Protein AF-A0A1F8WT97-F1 (afdb_monomer)

Secondary structure (DSSP, 8-state):
--------------------------EEEEEE-STTTT----SSEEEEE--SSTT----HHHHHHHHHHTT--EEEEEEE--EEEE--TT--PPEEEEE--EEEEEESS--THHHHTTEEEESS----S--SSEEEEEE-

Structure (mmCIF, N/CA/C/O backbone):
data_AF-A0A1F8WT97-F1
#
_entry.id   AF-A0A1F8WT97-F1
#
loop_
_atom_site.group_PDB
_atom_site.id
_atom_site.type_symbol
_atom_site.label_atom_id
_atom_site.label_alt_id
_atom_site.label_comp_id
_atom_site.label_asym_id
_atom_site.label_entity_id
_atom_site.label_seq_id
_atom_site.pdbx_PDB_ins_code
_atom_site.Cartn_x
_atom_site.Cartn_y
_atom_site.Cartn_z
_atom_site.occupancy
_atom_site.B_iso_or_equiv
_atom_site.auth_seq_id
_atom_site.auth_comp_id
_atom_site.auth_asym_id
_atom_site.auth_atom_id
_atom_site.pdbx_PDB_model_num
ATOM 1 N N . MET A 1 1 ? -49.747 45.923 51.919 1.00 43.28 1 MET A N 1
ATOM 2 C CA . MET A 1 1 ? -49.725 45.722 50.453 1.00 43.28 1 MET A CA 1
ATOM 3 C C . MET A 1 1 ? -48.450 46.326 49.891 1.00 43.28 1 MET A C 1
ATOM 5 O O . MET A 1 1 ? -48.313 47.540 49.918 1.00 43.28 1 MET A O 1
ATOM 9 N N . LYS A 1 2 ? -47.506 45.494 49.445 1.00 38.41 2 LYS A N 1
ATOM 10 C CA . LYS A 1 2 ? -46.366 45.891 48.607 1.00 38.41 2 LYS A CA 1
ATOM 11 C C . LYS A 1 2 ? -46.068 44.713 47.683 1.00 38.41 2 LYS A C 1
ATOM 13 O O . LYS A 1 2 ? -45.495 43.718 48.106 1.00 38.41 2 LYS A O 1
ATOM 18 N N . THR A 1 3 ? -46.569 44.813 46.462 1.00 45.94 3 THR A N 1
ATOM 19 C CA . THR A 1 3 ? -46.303 43.893 45.358 1.00 45.94 3 THR A CA 1
ATOM 20 C C . THR A 1 3 ? -44.925 44.244 44.808 1.00 45.94 3 THR A C 1
ATOM 22 O O . THR A 1 3 ? -44.712 45.383 44.399 1.00 45.94 3 THR A O 1
ATOM 25 N N . LEU A 1 4 ? -43.981 43.306 44.831 1.00 43.69 4 LEU A N 1
ATOM 26 C CA . LEU A 1 4 ? -42.681 43.459 44.180 1.00 43.69 4 LEU A CA 1
ATOM 27 C C . LEU A 1 4 ? -42.633 42.459 43.027 1.00 43.69 4 LEU A C 1
ATOM 29 O O . LEU A 1 4 ? -42.650 41.248 43.226 1.00 43.69 4 LEU A O 1
ATOM 33 N N . ILE A 1 5 ? -42.688 43.015 41.820 1.00 55.41 5 ILE A N 1
ATOM 34 C CA . ILE A 1 5 ? -42.666 42.316 40.539 1.00 55.41 5 ILE A CA 1
ATOM 35 C C . ILE A 1 5 ? -41.233 41.826 40.314 1.00 55.41 5 ILE A C 1
ATOM 37 O O . ILE A 1 5 ? -40.313 42.636 40.216 1.00 55.41 5 ILE A O 1
ATOM 41 N N . ALA A 1 6 ? -41.044 40.509 40.255 1.00 49.12 6 ALA A N 1
ATOM 42 C CA . ALA A 1 6 ? -39.771 39.903 39.888 1.00 49.12 6 ALA A CA 1
ATOM 43 C C . ALA A 1 6 ? -39.665 39.836 38.357 1.00 49.12 6 ALA A C 1
ATOM 45 O O . ALA A 1 6 ? -40.467 39.180 37.693 1.00 49.12 6 ALA A O 1
ATOM 46 N N . PHE A 1 7 ? -38.685 40.547 37.806 1.00 45.91 7 PHE A N 1
ATOM 47 C CA . PHE A 1 7 ? -38.351 40.560 36.386 1.00 45.91 7 PHE A CA 1
ATOM 48 C C . PHE A 1 7 ? -37.432 39.364 36.099 1.00 45.91 7 PHE A C 1
ATOM 50 O O . PHE A 1 7 ? -36.287 39.339 36.548 1.00 45.91 7 PHE A O 1
ATOM 57 N N . VAL A 1 8 ? -37.938 38.343 35.405 1.00 54.12 8 VAL A N 1
ATOM 58 C CA . VAL A 1 8 ? -37.142 37.175 35.000 1.00 54.12 8 VAL A CA 1
ATOM 59 C C . VAL A 1 8 ? -36.441 37.509 33.684 1.00 54.12 8 VAL A C 1
ATOM 61 O O . VAL A 1 8 ? -37.082 37.578 32.637 1.00 54.12 8 VAL A O 1
ATOM 64 N N . LEU A 1 9 ? -35.125 37.732 33.734 1.00 48.34 9 LEU A N 1
ATOM 65 C CA . LEU A 1 9 ? -34.285 37.766 32.536 1.00 48.34 9 LEU A CA 1
ATOM 66 C C . LEU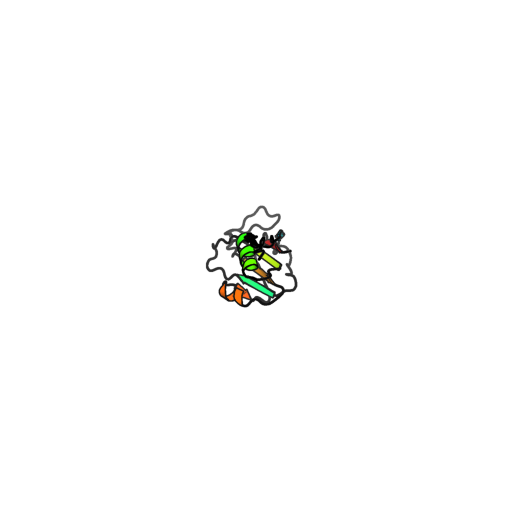 A 1 9 ? -34.124 36.337 31.999 1.00 48.34 9 LEU A C 1
ATOM 68 O O . LEU A 1 9 ? -33.459 35.507 32.615 1.00 48.34 9 LEU A O 1
ATOM 72 N N . PHE A 1 10 ? -34.704 36.066 30.832 1.00 47.56 10 PHE A N 1
ATOM 73 C CA . PHE A 1 10 ? -34.368 34.902 30.017 1.00 47.56 10 PHE A CA 1
ATOM 74 C C . PHE A 1 10 ? -33.007 35.139 29.350 1.00 47.56 10 PHE A C 1
ATOM 76 O O . PHE A 1 10 ? -32.911 35.857 28.357 1.00 47.56 10 PHE A O 1
ATOM 83 N N . THR A 1 11 ? -31.941 34.546 29.885 1.00 52.25 11 THR A N 1
ATOM 84 C CA . THR A 1 11 ? -30.663 34.440 29.172 1.00 52.25 11 THR A CA 1
ATOM 85 C C . THR A 1 11 ? -30.747 33.253 28.220 1.00 52.25 11 THR A C 1
ATOM 87 O O . THR A 1 11 ? -30.658 32.101 28.645 1.00 52.25 11 THR A O 1
ATOM 90 N N . THR A 1 12 ? -30.945 33.516 26.930 1.00 51.25 12 THR A N 1
ATOM 91 C CA . THR A 1 12 ? -30.776 32.509 25.879 1.00 51.25 12 THR A CA 1
ATOM 92 C C . THR A 1 12 ? -29.294 32.161 25.797 1.00 51.25 12 THR A C 1
ATOM 94 O O . THR A 1 12 ? -28.499 32.930 25.255 1.00 51.25 12 THR A O 1
ATOM 97 N N . ALA A 1 13 ? -28.909 31.026 26.374 1.00 53.78 13 ALA A N 1
ATOM 98 C CA . ALA A 1 13 ? -27.610 30.437 26.108 1.00 53.78 13 ALA A CA 1
ATOM 99 C C . ALA A 1 13 ? -27.594 30.018 24.633 1.00 53.78 13 ALA A C 1
ATOM 101 O O . ALA A 1 13 ? -28.247 29.052 24.243 1.00 53.78 13 ALA A O 1
ATOM 102 N N . PHE A 1 14 ? -26.887 30.786 23.805 1.00 48.03 14 PHE A N 1
ATOM 103 C CA . PHE A 1 14 ? -26.422 30.308 22.514 1.00 48.03 14 PHE A CA 1
ATOM 104 C C . PHE A 1 14 ? -25.453 29.164 22.809 1.00 48.03 14 PHE A C 1
ATOM 106 O O . PHE A 1 14 ? -24.296 29.392 23.153 1.00 48.03 14 PHE A O 1
ATOM 113 N N . VAL A 1 15 ? -25.948 27.931 22.745 1.00 49.50 15 VAL A N 1
ATOM 114 C CA . VAL A 1 15 ? -25.082 26.766 22.606 1.00 49.50 15 VAL A CA 1
ATOM 115 C C . VAL A 1 15 ? -24.554 26.856 21.181 1.00 49.50 15 VAL A C 1
ATOM 117 O O . VAL A 1 15 ? -25.232 26.478 20.230 1.00 49.50 15 VAL A O 1
ATOM 120 N N . CYS A 1 16 ? -23.389 27.481 21.019 1.00 57.78 16 CYS A N 1
ATOM 121 C CA . CYS A 1 16 ? -22.592 27.262 19.827 1.00 57.78 16 CYS A CA 1
ATOM 122 C C . CYS A 1 16 ? -22.310 25.760 19.779 1.00 57.78 16 CYS A C 1
ATOM 124 O O . CYS A 1 16 ? -21.596 25.243 20.637 1.00 57.78 16 CYS A O 1
ATOM 126 N N . ASP A 1 17 ? -22.901 25.068 18.805 1.00 48.75 17 ASP A N 1
ATOM 127 C CA . ASP A 1 17 ? -22.407 23.781 18.329 1.00 48.75 17 ASP A CA 1
ATOM 128 C C . ASP A 1 17 ? -20.993 24.024 17.784 1.00 48.75 17 ASP A C 1
ATOM 130 O O . ASP A 1 17 ? -20.779 24.247 16.589 1.00 48.75 17 ASP A O 1
ATOM 134 N N . GLU A 1 18 ? -20.001 24.047 18.674 1.00 52.78 18 GLU A N 1
ATOM 135 C CA . GLU A 1 18 ? -18.625 23.794 18.283 1.00 52.78 18 GLU A CA 1
ATOM 136 C C . GLU A 1 18 ? -18.598 22.352 17.794 1.00 52.78 18 GLU A C 1
ATOM 138 O O . GLU A 1 18 ? -18.502 21.398 18.565 1.00 52.78 18 GLU A O 1
ATOM 143 N N . LYS A 1 19 ? -18.770 22.198 16.479 1.00 53.47 19 LYS A N 1
ATOM 144 C CA . LYS A 1 19 ? -18.549 20.937 15.788 1.00 53.47 19 LYS A CA 1
ATOM 145 C C . LYS A 1 19 ? -17.176 20.440 16.257 1.00 53.47 19 LYS A C 1
ATOM 147 O O . LYS A 1 19 ? -16.206 21.170 16.039 1.00 53.47 19 LYS A O 1
ATOM 152 N N . PRO A 1 20 ? -17.075 19.272 16.918 1.00 51.00 20 PRO A N 1
ATOM 153 C CA . PRO A 1 20 ? -15.797 18.787 17.404 1.00 51.00 20 PRO A CA 1
ATOM 154 C C . PRO A 1 20 ? -14.833 18.773 16.226 1.00 51.00 20 PRO A C 1
ATOM 156 O O . PRO A 1 20 ? -15.131 18.162 15.195 1.00 51.00 20 PRO A O 1
ATOM 159 N N . THR A 1 21 ? -13.726 19.504 16.347 1.00 54.09 21 THR A N 1
ATOM 160 C CA . THR A 1 21 ? -12.638 19.452 15.376 1.00 54.09 21 THR A CA 1
ATOM 161 C C . THR A 1 21 ? -12.286 17.982 15.224 1.00 54.09 21 THR A C 1
ATOM 163 O O . THR A 1 21 ? -11.849 17.354 16.190 1.00 54.09 21 THR A O 1
ATOM 166 N N . SER A 1 22 ? -12.579 17.399 14.055 1.00 55.25 22 SER A N 1
ATOM 167 C CA . SER A 1 22 ? -12.195 16.014 13.795 1.00 55.25 22 SER A CA 1
ATOM 168 C C . SER A 1 22 ? -10.695 15.908 14.050 1.00 55.25 22 SER A C 1
ATOM 170 O O . SER A 1 22 ? -9.968 16.816 13.636 1.00 55.25 22 SER A O 1
ATOM 172 N N . PRO A 1 23 ? -10.233 14.878 14.777 1.00 58.06 23 PRO A N 1
ATOM 173 C CA . PRO A 1 23 ? -8.815 14.725 15.047 1.00 58.06 23 PRO A CA 1
ATOM 174 C C . PRO A 1 23 ? -8.068 14.762 13.715 1.00 58.06 23 PRO A C 1
ATOM 176 O O . PRO A 1 2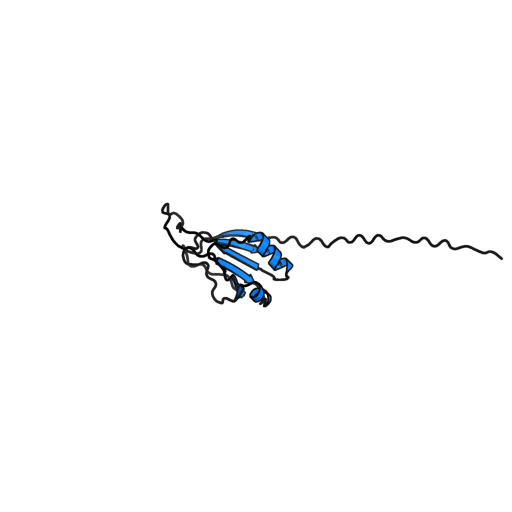3 ? -8.403 14.025 12.787 1.00 58.06 23 PRO A O 1
ATOM 179 N N . THR A 1 24 ? -7.104 15.674 13.599 1.00 71.25 24 THR A N 1
ATOM 180 C CA . THR A 1 24 ? -6.235 15.738 12.428 1.00 71.25 24 THR A CA 1
ATOM 181 C C . THR A 1 24 ? -5.429 14.449 12.405 1.00 71.25 24 THR A C 1
ATOM 183 O O . THR A 1 24 ? -4.582 14.231 13.267 1.00 71.25 24 THR A O 1
ATOM 186 N N . VAL A 1 25 ? -5.731 13.567 11.455 1.00 80.69 25 VAL A N 1
ATOM 187 C CA . VAL A 1 25 ? -4.940 12.358 11.234 1.00 80.69 25 VAL A CA 1
ATOM 188 C C . VAL A 1 25 ? -3.586 12.784 10.687 1.00 80.69 25 VAL A C 1
ATOM 190 O O . VAL A 1 25 ? -3.517 13.486 9.677 1.00 80.69 25 VAL A O 1
ATOM 193 N N . HIS A 1 26 ? -2.516 12.347 11.341 1.00 86.38 26 HIS A N 1
ATOM 194 C CA . HIS A 1 26 ? -1.157 12.569 10.877 1.00 86.38 26 HIS A CA 1
ATOM 195 C C . HIS A 1 26 ? -0.589 11.268 10.314 1.00 86.38 26 HIS A C 1
ATOM 197 O O . HIS A 1 26 ? -0.708 10.205 10.921 1.00 86.38 26 HIS A O 1
ATOM 203 N N . PHE A 1 27 ? 0.034 11.359 9.141 1.00 91.38 27 PHE A N 1
ATOM 204 C CA . PHE A 1 27 ? 0.771 10.251 8.555 1.00 91.38 27 PHE A CA 1
ATOM 205 C C . PHE A 1 27 ? 2.076 10.724 7.915 1.00 91.38 27 PHE A C 1
ATOM 207 O O . PHE A 1 27 ? 2.182 11.855 7.440 1.00 91.38 27 PHE A O 1
ATOM 214 N N . THR A 1 28 ? 3.074 9.842 7.905 1.00 94.81 28 THR A N 1
ATOM 215 C CA . THR A 1 28 ? 4.360 10.049 7.223 1.00 94.81 28 THR A CA 1
ATOM 216 C C . THR A 1 28 ? 4.456 9.116 6.025 1.00 94.81 28 THR A C 1
ATOM 218 O O . THR A 1 28 ? 4.183 7.928 6.163 1.00 94.81 28 THR A O 1
ATOM 221 N N . LEU A 1 29 ? 4.865 9.633 4.864 1.00 96.12 29 LEU A N 1
ATOM 222 C CA . LEU A 1 29 ? 5.079 8.841 3.652 1.00 96.12 29 LEU A CA 1
ATOM 223 C C . LEU A 1 29 ? 6.568 8.517 3.466 1.00 96.12 29 LEU A C 1
ATOM 225 O O . LEU A 1 29 ? 7.393 9.424 3.348 1.00 96.12 29 LEU A O 1
ATOM 229 N N . THR A 1 30 ? 6.895 7.232 3.358 1.00 96.00 30 THR A N 1
ATOM 230 C CA . THR A 1 30 ? 8.191 6.726 2.894 1.00 96.00 30 THR A CA 1
ATOM 231 C C . THR A 1 30 ? 8.033 6.011 1.554 1.00 96.00 30 THR A C 1
ATOM 233 O O . THR A 1 30 ? 6.987 5.444 1.249 1.00 96.00 30 THR A O 1
ATOM 236 N N . ILE A 1 31 ? 9.071 6.060 0.717 1.00 93.19 31 ILE A N 1
ATOM 237 C CA . ILE A 1 31 ? 9.139 5.267 -0.514 1.00 93.19 31 ILE A CA 1
ATOM 238 C C . ILE A 1 31 ? 10.115 4.122 -0.275 1.00 93.19 31 ILE A C 1
ATOM 240 O O . ILE A 1 31 ? 11.269 4.357 0.079 1.00 93.19 31 ILE A O 1
ATOM 244 N N . GLU A 1 32 ? 9.641 2.898 -0.470 1.00 91.88 32 GLU A N 1
ATOM 245 C CA . GLU A 1 32 ? 10.346 1.673 -0.110 1.00 91.88 32 GLU A CA 1
ATOM 246 C C . GLU A 1 32 ? 10.603 0.786 -1.328 1.00 91.88 32 GLU A C 1
ATOM 248 O O . GLU A 1 32 ? 9.855 0.786 -2.311 1.00 91.88 32 GLU A O 1
ATOM 253 N N . ASP A 1 33 ? 11.672 0.001 -1.226 1.00 89.19 33 ASP A N 1
ATOM 254 C CA . ASP A 1 33 ? 12.035 -1.041 -2.174 1.00 89.19 33 ASP A CA 1
ATOM 255 C C . ASP A 1 33 ? 11.816 -2.408 -1.523 1.00 89.19 33 ASP A C 1
ATOM 257 O O . ASP A 1 33 ? 12.554 -2.821 -0.630 1.00 89.19 33 ASP A O 1
ATOM 261 N N . HIS A 1 34 ? 10.782 -3.110 -1.981 1.00 91.06 34 HIS A N 1
ATOM 262 C CA . HIS A 1 34 ? 10.406 -4.430 -1.480 1.00 91.06 34 HIS A CA 1
ATOM 263 C C . HIS A 1 34 ? 10.957 -5.570 -2.349 1.00 91.06 34 HIS A C 1
ATOM 265 O O . HIS A 1 34 ? 10.621 -6.731 -2.119 1.00 91.06 34 HIS A O 1
ATOM 271 N N . SER A 1 35 ? 11.736 -5.262 -3.391 1.00 87.31 35 SER A N 1
ATOM 272 C CA . SER A 1 35 ? 12.127 -6.237 -4.410 1.00 87.31 35 SER A CA 1
ATOM 273 C C . SER A 1 35 ? 13.635 -6.442 -4.538 1.00 87.31 35 SER A C 1
ATOM 275 O O . SER A 1 35 ? 14.026 -7.509 -5.011 1.00 87.31 35 SER A O 1
ATOM 277 N N . SER A 1 36 ? 14.489 -5.492 -4.141 1.00 85.06 36 SER A N 1
ATOM 278 C CA . SER A 1 36 ? 15.951 -5.708 -4.163 1.00 85.06 36 SER A CA 1
ATOM 279 C C . SER A 1 36 ? 16.451 -6.549 -2.989 1.00 85.06 36 SER A C 1
ATOM 281 O O . SER A 1 36 ? 17.459 -7.243 -3.107 1.00 85.06 36 SER A O 1
ATOM 283 N N . THR A 1 37 ? 15.745 -6.514 -1.861 1.00 83.00 37 THR A N 1
ATOM 284 C CA . THR A 1 37 ? 16.021 -7.338 -0.679 1.00 83.00 37 THR A CA 1
ATOM 285 C C . THR A 1 37 ? 14.725 -7.948 -0.156 1.00 83.00 37 THR A C 1
ATOM 287 O O . THR A 1 37 ? 13.676 -7.326 -0.329 1.00 83.00 37 THR A O 1
ATOM 290 N N . PRO A 1 38 ? 14.763 -9.122 0.508 1.00 83.31 38 PRO A N 1
ATOM 291 C CA . PRO A 1 38 ? 13.584 -9.674 1.164 1.00 83.31 38 PRO A CA 1
ATOM 292 C C . PRO A 1 38 ? 12.996 -8.655 2.144 1.00 83.31 38 PRO A C 1
ATOM 294 O O . PRO A 1 38 ? 13.632 -8.306 3.138 1.00 83.31 38 PRO A O 1
ATOM 297 N N . TYR A 1 39 ? 11.801 -8.158 1.839 1.00 90.56 39 TYR A N 1
ATOM 298 C CA . TYR A 1 39 ? 11.083 -7.247 2.716 1.00 90.56 39 TYR A CA 1
ATOM 299 C C . TYR A 1 39 ? 10.304 -8.046 3.751 1.00 90.56 39 TYR A C 1
ATOM 301 O O . TYR A 1 39 ? 9.552 -8.958 3.401 1.00 90.56 39 TYR A O 1
ATOM 309 N N . GLN A 1 40 ? 10.464 -7.686 5.019 1.00 93.19 40 GLN A N 1
ATOM 310 C CA . GLN A 1 40 ? 9.701 -8.273 6.106 1.00 93.19 40 GLN A CA 1
ATOM 311 C C . GLN A 1 40 ? 8.697 -7.243 6.608 1.00 93.19 40 GLN A C 1
ATOM 313 O O . GLN A 1 40 ? 9.074 -6.222 7.181 1.00 93.19 40 GLN A O 1
ATOM 318 N N . PHE A 1 41 ? 7.415 -7.529 6.394 1.00 94.50 41 PHE A N 1
ATOM 319 C CA . PHE A 1 41 ? 6.357 -6.753 7.020 1.00 94.50 41 PHE A CA 1
ATOM 320 C C . PHE A 1 41 ? 6.451 -6.897 8.552 1.00 94.50 41 PHE A C 1
ATOM 322 O O . PHE A 1 41 ? 6.820 -7.977 9.027 1.00 94.50 41 PHE A O 1
ATOM 329 N N . PRO A 1 42 ? 6.154 -5.833 9.323 1.00 94.38 42 PRO A N 1
ATOM 330 C CA . PRO A 1 42 ? 6.088 -5.903 10.785 1.00 94.38 42 PRO A CA 1
ATOM 331 C C . PRO A 1 42 ? 5.103 -6.969 11.303 1.00 94.38 42 PRO A C 1
ATOM 333 O O . PRO A 1 42 ? 4.433 -7.654 10.544 1.00 94.38 42 PRO A O 1
ATOM 336 N N . GLU A 1 43 ? 4.970 -7.141 12.615 1.00 93.88 43 GLU A N 1
ATOM 337 C CA . GLU A 1 43 ? 3.866 -7.960 13.137 1.00 93.88 43 GLU A CA 1
ATOM 338 C C . GLU A 1 43 ? 2.546 -7.178 13.089 1.00 93.88 43 GLU A C 1
ATOM 340 O O . GLU A 1 43 ? 2.512 -5.980 13.385 1.00 93.88 43 GLU A O 1
ATOM 345 N N . GLY A 1 44 ? 1.443 -7.840 12.732 1.00 94.69 44 GLY A N 1
ATOM 346 C CA . GLY A 1 44 ? 0.114 -7.229 12.718 1.00 94.69 44 GLY A CA 1
ATOM 347 C C . GLY A 1 44 ? -0.928 -8.058 11.975 1.00 94.69 44 GLY A C 1
ATOM 348 O O . GLY A 1 44 ? -0.648 -9.161 11.510 1.00 94.69 44 GLY A O 1
ATOM 349 N N . ILE A 1 45 ? -2.138 -7.507 11.874 1.00 96.50 45 ILE A N 1
ATOM 350 C CA . ILE A 1 45 ? -3.235 -8.090 11.096 1.00 96.50 45 ILE A CA 1
ATOM 351 C C . ILE A 1 45 ? -3.287 -7.367 9.756 1.00 96.50 45 ILE A C 1
ATOM 353 O O . ILE A 1 45 ? -3.375 -6.135 9.722 1.00 96.50 45 ILE A O 1
ATOM 357 N N . TYR A 1 46 ? -3.229 -8.126 8.664 1.00 97.75 46 TYR A N 1
ATOM 358 C CA . TYR A 1 46 ? -3.123 -7.569 7.323 1.00 97.75 46 TYR A CA 1
ATOM 359 C C . TYR A 1 46 ? -4.391 -7.745 6.517 1.00 97.75 46 TYR A C 1
ATOM 361 O O . TYR A 1 46 ? -5.010 -8.806 6.527 1.00 97.75 46 TYR A O 1
ATOM 369 N N . TYR A 1 47 ? -4.720 -6.704 5.761 1.00 97.69 47 TYR A N 1
ATOM 370 C CA . TYR A 1 47 ? -5.813 -6.719 4.806 1.00 97.69 47 TYR A CA 1
ATOM 371 C C . TYR A 1 47 ? -5.334 -6.211 3.451 1.00 97.69 47 TYR A C 1
ATOM 373 O O . TYR A 1 47 ? -4.759 -5.127 3.362 1.00 97.69 47 TYR A O 1
ATOM 381 N N . THR A 1 48 ? -5.581 -6.972 2.391 1.00 97.25 48 THR A N 1
ATOM 382 C CA . THR A 1 48 ? -5.241 -6.618 1.012 1.00 97.25 48 THR A CA 1
ATOM 383 C C . THR A 1 48 ? -6.499 -6.197 0.259 1.00 97.25 48 THR A C 1
ATOM 385 O O . THR A 1 48 ? -7.553 -6.821 0.371 1.00 97.25 48 THR A O 1
ATOM 388 N N . PHE A 1 49 ? -6.434 -5.093 -0.485 1.00 96.62 49 PHE A N 1
ATOM 389 C CA . PHE A 1 49 ? -7.568 -4.648 -1.294 1.00 96.62 49 PHE A CA 1
ATOM 390 C C . PHE A 1 49 ? -7.682 -5.498 -2.560 1.00 96.62 49 PHE A C 1
ATOM 392 O O . PHE A 1 49 ? -6.729 -5.611 -3.336 1.00 96.62 49 PHE A O 1
ATOM 399 N N . ASN A 1 50 ? -8.865 -6.050 -2.813 1.00 95.25 50 ASN A N 1
ATOM 400 C CA . ASN A 1 50 ? -9.127 -6.844 -4.004 1.00 95.25 50 ASN A CA 1
ATOM 401 C C . ASN A 1 50 ? -9.475 -5.940 -5.196 1.00 95.25 50 ASN A C 1
ATOM 403 O O . ASN A 1 50 ? -10.638 -5.639 -5.456 1.00 95.25 50 ASN A O 1
ATOM 407 N N . PHE A 1 51 ? -8.473 -5.472 -5.935 1.00 94.50 51 PHE A N 1
ATOM 408 C CA . PHE A 1 51 ? -8.696 -4.553 -7.052 1.00 94.50 51 PHE A CA 1
ATOM 409 C C . PHE A 1 51 ? -9.651 -5.140 -8.113 1.00 94.50 51 PHE A C 1
ATOM 411 O O . PHE A 1 51 ? -9.334 -6.167 -8.714 1.00 94.50 51 PHE A O 1
ATOM 418 N N . PRO A 1 52 ? -10.782 -4.474 -8.434 1.00 92.69 52 PRO A N 1
ATOM 419 C CA . PRO A 1 52 ? -11.724 -4.981 -9.435 1.00 92.69 52 PRO A CA 1
ATOM 420 C C . PRO A 1 52 ? -11.149 -4.937 -10.858 1.00 92.69 52 PRO A C 1
ATOM 422 O O . PRO A 1 52 ? -11.573 -5.697 -11.728 1.00 92.69 52 PRO A O 1
ATOM 425 N N . ARG A 1 53 ? -10.187 -4.039 -11.108 1.00 93.62 53 ARG A N 1
ATOM 426 C CA . ARG A 1 53 ? -9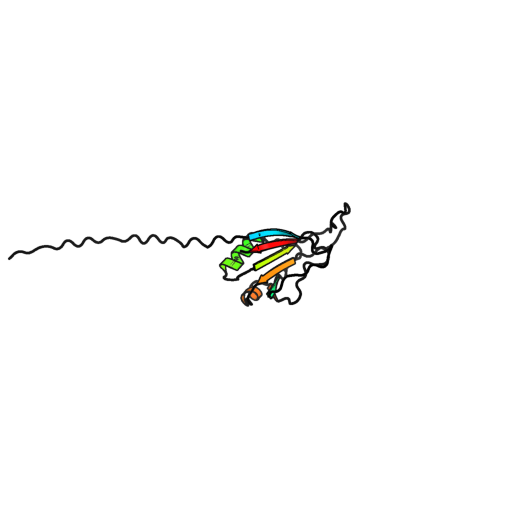.398 -3.949 -12.340 1.00 93.62 53 ARG A CA 1
ATOM 427 C C . ARG A 1 53 ? -7.969 -3.549 -12.002 1.00 93.62 53 ARG A C 1
ATOM 429 O O . ARG A 1 53 ? -7.735 -2.834 -11.031 1.00 93.62 53 ARG A O 1
ATOM 436 N N . LEU A 1 54 ? -7.021 -3.961 -12.843 1.00 90.50 54 LEU A N 1
ATOM 437 C CA . LEU A 1 54 ? -5.610 -3.604 -12.665 1.00 90.50 54 LEU A CA 1
ATOM 438 C C . LEU A 1 54 ? -5.384 -2.092 -12.752 1.00 90.50 54 LEU A C 1
ATOM 440 O O . LEU A 1 54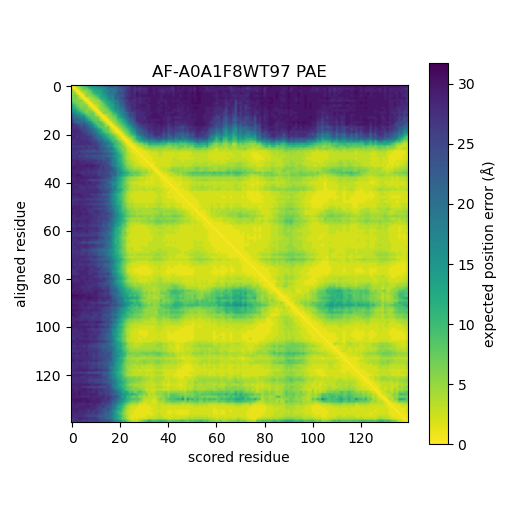 ? -4.548 -1.564 -12.040 1.00 90.50 54 LEU A O 1
ATOM 444 N N . ASP A 1 55 ? -6.138 -1.385 -13.588 1.00 87.00 55 ASP A N 1
ATOM 445 C CA . ASP A 1 55 ? -5.984 0.052 -13.825 1.00 87.00 55 ASP A CA 1
ATOM 446 C C . ASP A 1 55 ? -6.752 0.940 -12.831 1.00 87.00 55 ASP A C 1
ATOM 448 O O . ASP A 1 55 ? -6.804 2.162 -12.997 1.00 87.00 55 ASP A O 1
ATOM 452 N N . THR A 1 56 ? -7.359 0.349 -11.799 1.00 91.44 56 THR A N 1
ATOM 453 C CA . THR A 1 56 ? -8.090 1.099 -10.779 1.00 91.44 56 THR A CA 1
ATOM 454 C C . THR A 1 56 ? -7.150 2.079 -10.080 1.00 91.44 56 THR A C 1
ATOM 456 O O . THR A 1 56 ? -6.152 1.698 -9.470 1.00 91.44 56 THR A O 1
ATOM 459 N N . THR A 1 57 ? -7.493 3.363 -10.164 1.00 88.19 57 THR A N 1
ATOM 460 C CA . THR A 1 57 ? -6.807 4.432 -9.435 1.00 88.19 57 THR A CA 1
ATOM 461 C C . THR A 1 57 ? -7.466 4.611 -8.075 1.00 88.19 57 THR A C 1
ATOM 463 O O . THR A 1 57 ? -8.691 4.676 -7.996 1.00 88.19 57 THR A O 1
ATOM 466 N N . ILE A 1 58 ? -6.655 4.709 -7.025 1.00 91.25 58 ILE A N 1
ATOM 467 C CA . ILE A 1 58 ? -7.106 4.991 -5.662 1.00 91.25 58 ILE A CA 1
ATOM 468 C C . ILE A 1 58 ? -6.387 6.247 -5.169 1.00 91.25 58 ILE A C 1
ATOM 470 O O . ILE A 1 58 ? -5.166 6.357 -5.311 1.00 91.25 58 ILE A O 1
ATOM 474 N N . ASP A 1 59 ? -7.147 7.178 -4.594 1.00 93.94 59 ASP A N 1
ATOM 475 C CA . ASP A 1 59 ? -6.604 8.259 -3.773 1.00 93.94 59 ASP A CA 1
ATOM 476 C C . ASP A 1 59 ? -6.327 7.700 -2.372 1.00 93.94 59 ASP A C 1
ATOM 478 O O . ASP A 1 59 ? -7.248 7.474 -1.583 1.00 93.94 59 ASP A O 1
ATOM 482 N N . ILE A 1 60 ? -5.061 7.386 -2.100 1.00 94.62 60 ILE A N 1
ATOM 483 C CA . ILE A 1 60 ? -4.664 6.682 -0.877 1.00 94.62 60 ILE A CA 1
ATOM 484 C C . ILE A 1 60 ? -4.843 7.549 0.357 1.00 94.62 60 ILE A C 1
ATOM 486 O O . ILE A 1 60 ? -5.291 7.043 1.381 1.00 94.62 60 ILE A O 1
ATOM 490 N N . GLU A 1 61 ? -4.549 8.842 0.262 1.00 92.88 61 GLU A N 1
ATOM 491 C CA . GLU A 1 61 ? -4.681 9.746 1.401 1.00 92.88 61 GLU A CA 1
ATOM 492 C C . GLU A 1 61 ? -6.151 9.893 1.785 1.00 92.88 61 GLU A C 1
ATOM 494 O O . GLU A 1 61 ? -6.504 9.692 2.947 1.00 92.88 61 GLU A O 1
ATOM 499 N N . ASN A 1 62 ? -7.033 10.121 0.805 1.00 92.75 62 ASN A N 1
ATOM 500 C CA . ASN A 1 62 ? -8.468 10.161 1.073 1.00 92.75 62 ASN A CA 1
ATOM 501 C C . ASN A 1 62 ? -8.992 8.814 1.603 1.00 92.75 62 ASN A C 1
ATOM 503 O O . ASN A 1 62 ? -9.769 8.788 2.552 1.00 92.75 62 ASN A O 1
ATOM 507 N N . THR A 1 63 ? -8.516 7.691 1.055 1.00 93.56 63 THR A N 1
ATOM 508 C CA . THR A 1 63 ? -8.899 6.349 1.532 1.00 93.56 63 THR A CA 1
ATOM 509 C C . THR A 1 63 ? -8.494 6.128 2.993 1.00 93.56 63 THR A C 1
ATOM 511 O O . THR A 1 63 ? -9.288 5.614 3.777 1.00 93.56 63 THR A O 1
ATOM 514 N N . ILE A 1 64 ? -7.284 6.538 3.394 1.00 93.56 64 ILE A N 1
ATOM 515 C CA . ILE A 1 64 ? -6.821 6.460 4.790 1.00 93.56 64 ILE A CA 1
ATOM 516 C C . ILE A 1 64 ? -7.740 7.279 5.703 1.00 93.56 64 ILE A C 1
ATOM 518 O O . ILE A 1 64 ? -8.175 6.783 6.744 1.00 93.56 64 ILE A O 1
ATOM 522 N N . LEU A 1 65 ? -8.070 8.509 5.301 1.00 91.88 65 LEU A N 1
ATOM 523 C CA . LEU A 1 65 ? -8.956 9.384 6.069 1.00 91.88 65 LEU A CA 1
ATOM 524 C C . LEU A 1 65 ? -10.360 8.784 6.224 1.00 91.88 65 LEU A C 1
ATOM 526 O O . LEU A 1 65 ? -10.912 8.809 7.323 1.00 91.88 65 LEU A O 1
ATOM 530 N N . GLU A 1 66 ? -10.923 8.200 5.166 1.00 91.75 66 GLU A N 1
ATOM 531 C CA . GLU A 1 66 ? -12.234 7.540 5.199 1.00 91.75 66 GLU A CA 1
ATOM 532 C C . GLU A 1 66 ? -12.248 6.290 6.089 1.00 91.75 66 GLU A C 1
ATOM 534 O O . GLU A 1 66 ? -13.204 6.080 6.842 1.00 91.75 66 GLU A O 1
ATOM 539 N N . LEU A 1 67 ? -11.185 5.478 6.053 1.00 92.69 67 LEU A N 1
ATOM 540 C CA . LEU A 1 67 ? -11.037 4.307 6.924 1.00 92.69 67 LEU A CA 1
ATOM 541 C C . LEU A 1 67 ? -11.023 4.723 8.400 1.00 92.69 67 LEU A C 1
ATOM 543 O O . LEU A 1 67 ? -11.772 4.171 9.210 1.00 92.69 67 LEU A O 1
ATOM 547 N N . ILE A 1 68 ? -10.236 5.744 8.741 1.00 90.88 68 ILE A N 1
ATOM 548 C CA . ILE A 1 68 ? -10.136 6.246 10.116 1.00 90.88 68 ILE A CA 1
ATOM 549 C C . ILE A 1 68 ? -11.450 6.896 10.559 1.00 90.88 68 ILE A C 1
ATOM 551 O O . ILE A 1 68 ? -11.923 6.625 11.664 1.00 90.88 68 ILE A O 1
ATOM 555 N N . ALA A 1 69 ? -12.093 7.683 9.691 1.00 89.62 69 ALA A N 1
ATOM 556 C CA . ALA A 1 69 ? -13.413 8.259 9.957 1.00 89.62 69 ALA A CA 1
ATOM 557 C C . ALA A 1 69 ? -14.494 7.182 10.170 1.00 89.62 69 ALA A C 1
ATOM 559 O O . ALA A 1 69 ? -15.440 7.397 10.925 1.00 89.62 69 ALA A O 1
ATOM 560 N N . SER A 1 70 ? -14.325 6.005 9.560 1.00 90.19 70 SER A N 1
ATOM 561 C CA . SER A 1 70 ? -15.189 4.830 9.740 1.00 90.19 70 SER A CA 1
ATOM 562 C C . SER A 1 70 ? -14.850 4.003 10.990 1.00 90.19 70 SER A C 1
ATOM 564 O O . SER A 1 70 ? -15.413 2.926 11.192 1.00 90.19 70 SER A O 1
ATOM 566 N N . GLY A 1 71 ? -13.934 4.486 11.836 1.00 90.25 71 GLY A N 1
ATOM 567 C CA . GLY A 1 71 ? -13.526 3.825 13.073 1.00 90.25 71 GLY A CA 1
ATOM 568 C C . GLY A 1 71 ? -12.563 2.656 12.870 1.00 90.25 71 GLY A C 1
ATOM 569 O O . GLY A 1 71 ? -12.457 1.810 13.755 1.00 90.25 71 GLY A O 1
ATOM 570 N N . ILE A 1 72 ? -11.879 2.580 11.724 1.00 92.38 72 ILE A N 1
ATOM 571 C CA . ILE A 1 72 ? -10.896 1.534 11.429 1.00 92.38 72 ILE A CA 1
ATOM 572 C C . ILE A 1 72 ? -9.498 2.064 11.791 1.00 92.38 72 ILE A C 1
ATOM 574 O O . ILE A 1 72 ? -8.994 2.957 11.107 1.00 92.38 72 ILE A O 1
ATOM 578 N N . PRO A 1 73 ? -8.850 1.543 12.851 1.00 88.94 73 PRO A N 1
ATOM 579 C CA . PRO A 1 73 ? -7.567 2.051 13.330 1.00 88.94 73 PRO A CA 1
ATOM 580 C C . PRO A 1 73 ? -6.410 1.479 12.497 1.00 88.94 73 PRO A C 1
ATOM 582 O O . PRO A 1 73 ? -5.721 0.541 12.906 1.00 88.94 73 PRO A O 1
ATOM 585 N N . VAL A 1 74 ? -6.224 2.021 11.294 1.00 94.19 74 VAL A N 1
ATOM 586 C CA . VAL A 1 74 ? -5.119 1.649 10.402 1.00 94.19 74 VAL A CA 1
ATOM 587 C C . VAL A 1 74 ? -3.804 2.182 10.971 1.00 94.19 74 VAL A C 1
ATOM 589 O O . VAL A 1 74 ? -3.721 3.352 11.338 1.00 94.19 74 VAL A O 1
ATOM 592 N N . ARG A 1 75 ? -2.780 1.327 11.044 1.00 95.94 75 ARG A N 1
ATOM 593 C CA . ARG A 1 75 ? -1.425 1.706 11.472 1.00 95.94 75 ARG A CA 1
ATOM 594 C C . ARG A 1 75 ? -0.507 2.003 10.312 1.00 95.94 75 ARG A C 1
ATOM 596 O O . ARG A 1 75 ? 0.184 3.011 10.341 1.00 95.94 75 ARG A O 1
ATOM 603 N N . ASP A 1 76 ? -0.543 1.147 9.302 1.00 97.75 76 ASP A N 1
ATOM 604 C CA . ASP A 1 76 ? 0.306 1.289 8.130 1.00 97.75 76 ASP A CA 1
A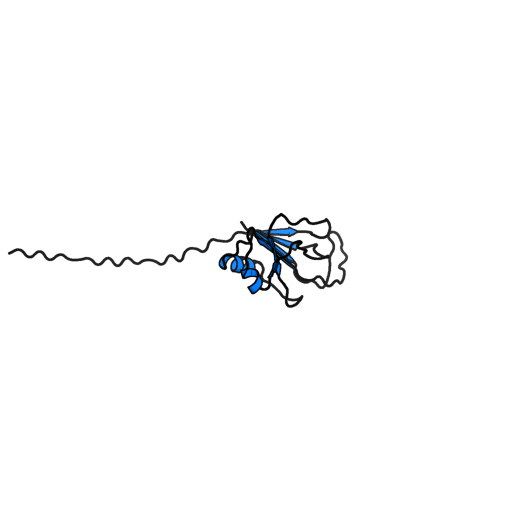TOM 605 C C . ASP A 1 76 ? -0.471 0.984 6.861 1.00 97.75 76 ASP A C 1
ATOM 607 O O . ASP A 1 76 ? -1.361 0.124 6.851 1.00 97.75 76 ASP A O 1
ATOM 611 N N . VAL A 1 77 ? -0.102 1.673 5.784 1.00 97.94 77 VAL A N 1
ATOM 612 C CA . VAL A 1 77 ? -0.610 1.411 4.440 1.00 97.94 77 VAL A CA 1
ATOM 613 C C . VAL A 1 77 ? 0.537 1.303 3.455 1.00 97.94 77 VAL A C 1
ATOM 615 O O . VAL A 1 77 ? 1.273 2.265 3.259 1.00 97.94 77 VAL A O 1
ATOM 618 N N . TRP A 1 78 ? 0.640 0.168 2.767 1.00 97.88 78 TRP A N 1
ATOM 619 C CA . TRP A 1 78 ? 1.521 0.015 1.611 1.00 97.88 78 TRP A CA 1
ATOM 620 C C . TRP A 1 78 ? 0.704 0.090 0.337 1.00 97.88 78 TRP A C 1
ATOM 622 O O . TRP A 1 78 ? -0.261 -0.656 0.165 1.00 97.88 78 TRP A O 1
ATOM 632 N N . TYR A 1 79 ? 1.120 0.952 -0.580 1.00 96.56 79 TYR A N 1
ATOM 633 C CA . TYR A 1 79 ? 0.487 1.114 -1.873 1.00 96.56 79 TYR A CA 1
ATOM 634 C C . TYR A 1 79 ? 1.498 1.061 -3.006 1.00 96.56 79 TYR A C 1
ATOM 636 O O . TYR A 1 79 ? 2.547 1.704 -2.993 1.00 96.56 79 TYR A O 1
ATOM 644 N N . LYS A 1 80 ? 1.121 0.333 -4.049 1.00 92.94 80 LYS A N 1
ATOM 645 C CA . LYS A 1 80 ? 1.784 0.358 -5.338 1.00 92.94 80 LYS A CA 1
ATOM 646 C C . LYS A 1 80 ? 0.729 0.497 -6.419 1.00 92.94 80 LYS A C 1
ATOM 648 O O . LYS A 1 80 ? -0.195 -0.309 -6.503 1.00 92.94 80 LYS A O 1
ATOM 653 N N . ARG A 1 81 ? 0.897 1.497 -7.278 1.00 92.38 81 ARG A N 1
ATOM 654 C CA . ARG A 1 81 ? 0.046 1.673 -8.455 1.00 92.38 81 ARG A CA 1
ATOM 655 C C . ARG A 1 81 ? 0.347 0.621 -9.518 1.00 92.38 81 ARG A C 1
ATOM 657 O O . ARG A 1 81 ? 1.466 0.117 -9.617 1.00 92.38 81 ARG A O 1
ATOM 664 N N . TYR A 1 82 ? -0.634 0.374 -10.376 1.00 93.00 82 TYR A N 1
ATOM 665 C CA . TYR A 1 82 ? -0.405 -0.368 -11.606 1.00 93.00 82 TYR A CA 1
ATOM 666 C C . TYR A 1 82 ? 0.637 0.310 -12.494 1.00 93.00 82 TYR A C 1
ATOM 668 O O . TYR A 1 82 ? 0.679 1.541 -12.609 1.00 93.00 82 TYR A O 1
ATOM 676 N N . SER A 1 83 ? 1.448 -0.518 -13.146 1.00 89.88 83 SER A N 1
ATOM 677 C CA . SER A 1 83 ? 2.414 -0.090 -14.148 1.00 89.88 83 SER A CA 1
ATOM 678 C C . SER A 1 83 ? 2.518 -1.126 -15.266 1.00 89.88 83 SER A C 1
ATOM 680 O O . SER A 1 83 ? 2.511 -2.331 -15.016 1.00 89.88 83 SER A O 1
ATOM 682 N N . GLY A 1 84 ? 2.643 -0.646 -16.505 1.00 90.56 84 GLY A N 1
ATOM 683 C CA . GLY A 1 84 ? 2.986 -1.468 -17.674 1.00 90.56 84 GLY A CA 1
ATOM 684 C C . GLY A 1 84 ? 4.494 -1.695 -17.833 1.00 90.56 84 GLY A C 1
ATOM 685 O O . GLY A 1 84 ? 4.941 -2.292 -18.814 1.00 90.56 84 GLY A O 1
ATOM 686 N N . SER A 1 85 ? 5.288 -1.198 -16.886 1.00 88.62 85 SER A N 1
ATOM 687 C CA . SER A 1 85 ? 6.735 -1.322 -16.897 1.00 88.62 85 SER A CA 1
ATOM 688 C C . SER A 1 85 ? 7.325 -1.504 -15.507 1.00 88.62 85 SER A C 1
ATOM 690 O O . SER A 1 85 ? 6.823 -0.967 -14.518 1.00 88.62 85 SER A O 1
ATOM 692 N N . CYS A 1 86 ? 8.446 -2.207 -15.453 1.00 85.94 86 CYS A N 1
ATOM 693 C CA . CYS A 1 86 ? 9.245 -2.412 -14.264 1.00 85.94 86 CYS A CA 1
ATOM 694 C C . CYS A 1 86 ? 10.601 -1.722 -14.424 1.00 85.94 86 CYS A C 1
ATOM 696 O O . CYS A 1 86 ? 11.258 -1.888 -15.453 1.00 85.94 86 CYS A O 1
ATOM 698 N N . HIS A 1 87 ? 11.022 -0.965 -13.413 1.00 86.56 87 HIS A N 1
ATOM 699 C CA . HIS A 1 87 ? 12.316 -0.290 -13.406 1.00 86.56 87 HIS A CA 1
ATOM 700 C C . HIS A 1 87 ? 13.110 -0.695 -12.158 1.00 86.56 87 HIS A C 1
ATOM 702 O O . HIS A 1 87 ? 12.867 -0.146 -11.081 1.00 86.56 87 HIS A O 1
ATOM 708 N N . PRO A 1 88 ? 14.034 -1.664 -12.276 1.00 82.12 88 PRO A N 1
ATOM 709 C CA . PRO A 1 88 ? 14.887 -2.052 -11.163 1.00 82.12 88 PRO A CA 1
ATOM 710 C C . PRO A 1 88 ? 15.737 -0.869 -10.648 1.00 82.12 88 PRO A C 1
ATOM 712 O O . PRO A 1 88 ? 16.230 -0.075 -11.454 1.00 82.12 88 PRO A O 1
ATOM 715 N N . PRO A 1 89 ? 15.945 -0.735 -9.330 1.00 79.88 89 PRO A N 1
ATOM 716 C CA . PRO A 1 89 ? 16.785 0.279 -8.715 1.00 79.88 89 PRO A CA 1
ATOM 717 C C . PRO A 1 89 ? 18.200 0.227 -9.272 1.00 79.88 89 PRO A C 1
ATOM 719 O O . PRO A 1 89 ? 18.785 -0.841 -9.437 1.00 79.88 89 PRO A O 1
ATOM 722 N N . GLY A 1 90 ? 18.744 1.398 -9.598 1.00 80.44 90 GLY A N 1
ATOM 723 C CA . GLY A 1 90 ? 20.083 1.524 -10.179 1.00 80.44 90 GLY A CA 1
ATOM 724 C C . GLY A 1 90 ? 20.214 1.050 -11.633 1.00 80.44 90 GLY A C 1
ATOM 725 O O . GLY A 1 90 ? 21.290 1.189 -12.209 1.00 80.44 90 GLY A O 1
ATOM 726 N N . SER A 1 91 ? 19.150 0.530 -12.251 1.00 83.06 91 SER A N 1
ATOM 727 C CA . SER A 1 91 ? 19.117 0.236 -13.685 1.00 83.06 91 SER A CA 1
ATOM 728 C C . SER A 1 91 ? 18.741 1.486 -14.482 1.00 83.06 91 SER A C 1
ATOM 730 O O . SER A 1 91 ? 18.051 2.360 -13.977 1.00 83.06 91 SER A O 1
ATOM 732 N N . VAL A 1 92 ? 19.169 1.566 -15.742 1.00 85.69 92 VAL A N 1
ATOM 733 C CA . VAL A 1 92 ? 18.629 2.518 -16.740 1.00 85.69 92 VAL A CA 1
ATOM 734 C C . VAL A 1 92 ? 17.667 1.832 -17.718 1.00 85.69 92 VAL A C 1
ATOM 736 O O . VAL A 1 92 ? 17.153 2.450 -18.648 1.00 85.69 92 VAL A O 1
ATOM 739 N N . VAL A 1 93 ? 17.460 0.525 -17.540 1.00 85.75 93 VAL A N 1
ATOM 740 C CA . VAL A 1 93 ? 16.625 -0.316 -18.396 1.00 85.75 93 VAL A CA 1
ATOM 741 C C . VAL A 1 93 ? 15.228 -0.411 -17.795 1.00 85.75 93 VAL A C 1
ATOM 743 O O . VAL A 1 93 ? 15.052 -0.899 -16.679 1.00 85.75 93 VAL A O 1
ATOM 746 N N . VAL A 1 94 ? 14.234 0.001 -18.580 1.00 87.31 94 VAL A N 1
ATOM 747 C CA . VAL A 1 94 ? 12.810 -0.205 -18.305 1.00 87.31 94 VAL A CA 1
ATOM 748 C C . VAL A 1 94 ? 12.373 -1.497 -18.993 1.00 87.31 94 VAL A C 1
ATOM 750 O O . VAL A 1 94 ? 12.494 -1.622 -20.211 1.00 87.31 94 VAL A O 1
ATOM 753 N N . LEU A 1 95 ? 11.848 -2.455 -18.232 1.00 86.44 95 LEU A N 1
ATOM 754 C CA . LEU A 1 95 ? 11.325 -3.706 -18.778 1.00 86.44 95 LEU A CA 1
ATOM 755 C C . LEU A 1 95 ? 9.803 -3.611 -18.946 1.00 86.44 95 LEU A C 1
ATOM 757 O O . LEU A 1 95 ? 9.128 -3.211 -17.994 1.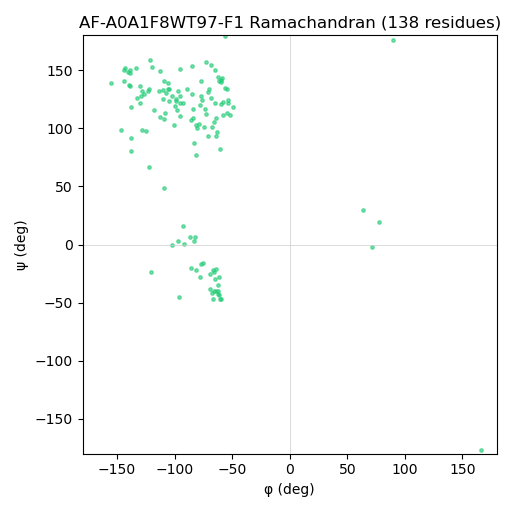00 86.44 95 LEU A O 1
ATOM 761 N N . PRO A 1 96 ? 9.230 -3.991 -20.103 1.00 89.19 96 PRO A N 1
ATOM 762 C CA . PRO A 1 96 ? 7.785 -4.129 -20.229 1.00 89.19 96 PRO A CA 1
ATOM 763 C C . PRO A 1 96 ? 7.314 -5.264 -19.314 1.00 89.19 96 PRO A C 1
ATOM 765 O O . PRO A 1 96 ? 7.781 -6.397 -19.421 1.00 89.19 96 PRO A O 1
ATOM 768 N N . ALA A 1 97 ? 6.413 -4.954 -18.385 1.00 87.00 97 ALA A N 1
ATOM 769 C CA . ALA A 1 97 ? 5.929 -5.907 -17.395 1.00 87.00 97 ALA A CA 1
ATOM 770 C C . ALA A 1 97 ? 4.545 -5.493 -16.902 1.00 87.00 97 ALA A C 1
ATOM 772 O O . ALA A 1 97 ? 4.306 -4.321 -16.627 1.00 87.00 97 ALA A O 1
ATOM 773 N N . VAL A 1 98 ? 3.645 -6.460 -16.733 1.00 88.62 98 VAL A N 1
ATOM 774 C CA . VAL A 1 98 ? 2.378 -6.215 -16.040 1.00 88.62 98 VAL A CA 1
ATOM 775 C C . VAL A 1 98 ? 2.667 -6.214 -14.548 1.00 88.62 98 VAL A C 1
ATOM 777 O O . VAL A 1 98 ? 2.869 -7.266 -13.944 1.00 88.62 98 VAL A O 1
ATOM 780 N N . VAL A 1 99 ? 2.710 -5.025 -13.959 1.00 89.44 99 VAL A N 1
ATOM 781 C CA . VAL A 1 99 ? 2.902 -4.849 -12.526 1.00 89.44 99 VAL A CA 1
ATOM 782 C C . VAL A 1 99 ? 1.533 -4.565 -11.907 1.00 89.44 99 VAL A C 1
ATOM 784 O O . VAL A 1 99 ? 1.029 -3.449 -12.062 1.00 89.44 99 VAL A O 1
ATOM 787 N N . PRO A 1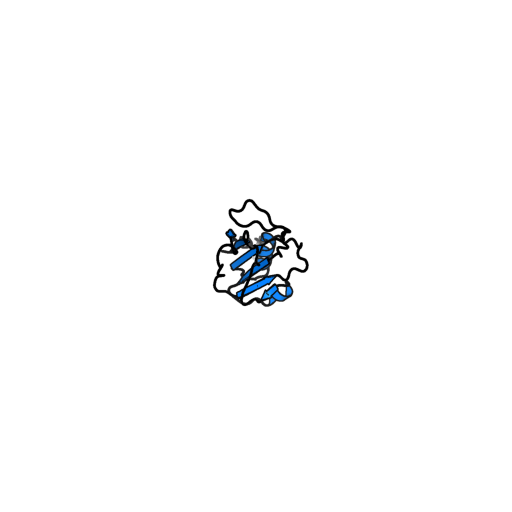 100 ? 0.898 -5.549 -11.242 1.00 91.31 100 PRO A N 1
ATOM 788 C CA . PRO A 1 100 ? -0.412 -5.342 -10.641 1.00 91.31 100 PRO A CA 1
ATOM 789 C C . PRO A 1 100 ? -0.332 -4.307 -9.510 1.00 91.31 100 PRO A C 1
ATOM 791 O O . PRO A 1 100 ? 0.723 -4.187 -8.865 1.00 91.31 100 PRO A O 1
ATOM 794 N N . PRO A 1 101 ? -1.426 -3.564 -9.267 1.00 94.25 101 PRO A N 1
ATOM 795 C CA . PRO A 1 101 ? -1.508 -2.702 -8.105 1.00 94.25 101 PRO A CA 1
ATOM 796 C C . PRO A 1 101 ? -1.568 -3.549 -6.829 1.00 94.25 101 PRO A C 1
ATOM 798 O O . PRO A 1 101 ? -2.008 -4.699 -6.846 1.00 94.25 101 PRO A O 1
ATOM 801 N N . ALA A 1 102 ? -1.130 -2.968 -5.721 1.00 95.31 102 ALA A N 1
ATOM 802 C CA . ALA A 1 102 ? -1.254 -3.561 -4.399 1.00 95.31 102 ALA A CA 1
ATOM 803 C C . ALA A 1 102 ? -1.623 -2.465 -3.404 1.00 95.31 102 ALA A C 1
ATOM 805 O O . ALA A 1 102 ? -1.068 -1.370 -3.465 1.00 95.31 102 ALA A O 1
ATOM 806 N N . LEU A 1 103 ? -2.551 -2.764 -2.501 1.00 97.06 103 LEU A N 1
ATOM 807 C CA . LEU A 1 103 ? -2.926 -1.916 -1.378 1.00 97.06 103 LEU A CA 1
ATOM 808 C C . LEU A 1 103 ? -3.085 -2.831 -0.172 1.00 97.06 103 LEU A C 1
ATOM 810 O O . LEU A 1 103 ? -3.907 -3.745 -0.198 1.00 97.06 103 LEU A O 1
ATOM 814 N N . ILE A 1 104 ? -2.262 -2.601 0.840 1.00 97.88 104 ILE A N 1
ATOM 815 C CA . ILE A 1 104 ? -2.158 -3.430 2.034 1.00 97.88 104 ILE A CA 1
ATOM 816 C C . ILE A 1 104 ? -2.334 -2.522 3.238 1.00 97.88 104 ILE A C 1
ATOM 818 O O . ILE A 1 104 ? -1.653 -1.506 3.334 1.00 97.88 104 ILE A O 1
ATOM 822 N N . LEU A 1 105 ? -3.218 -2.901 4.151 1.00 98.00 105 LEU A N 1
ATOM 823 C CA . LEU A 1 105 ? -3.406 -2.250 5.441 1.00 98.00 105 LEU A CA 1
ATOM 824 C C . LEU A 1 105 ? -2.813 -3.137 6.535 1.00 98.00 105 LEU A C 1
ATOM 826 O O . LEU A 1 105 ? -3.038 -4.349 6.511 1.00 98.00 105 LEU A O 1
ATOM 830 N N . ARG A 1 106 ? -2.129 -2.545 7.517 1.00 97.69 106 ARG A N 1
ATOM 831 C CA . ARG A 1 106 ? -1.847 -3.187 8.811 1.00 97.69 106 ARG A CA 1
ATOM 832 C C . ARG A 1 106 ? -2.705 -2.563 9.895 1.00 97.69 106 ARG A C 1
ATOM 834 O O . ARG A 1 106 ? -2.737 -1.341 10.044 1.00 97.69 106 ARG A O 1
ATOM 841 N N . LEU A 1 107 ? -3.362 -3.412 10.672 1.00 95.56 107 LEU A N 1
ATOM 842 C CA . LEU A 1 107 ? -4.168 -3.042 11.829 1.00 95.56 107 LEU A CA 1
ATOM 843 C C . LEU A 1 107 ? -3.629 -3.726 13.094 1.00 95.56 107 LEU A C 1
ATOM 845 O O . LEU A 1 107 ? -2.960 -4.759 13.030 1.00 95.56 107 LEU A O 1
ATOM 849 N N . GLU A 1 108 ? -3.974 -3.164 14.255 1.00 91.25 108 GLU A N 1
ATOM 850 C CA . GLU A 1 108 ? -3.730 -3.788 15.569 1.00 91.25 108 GLU A CA 1
ATOM 851 C C . GLU A 1 108 ? -4.841 -4.754 15.991 1.00 91.25 108 GLU A C 1
ATOM 853 O O . GLU A 1 108 ? -4.640 -5.588 16.871 1.00 91.25 108 GLU A O 1
ATOM 858 N N . GLN A 1 109 ? -6.030 -4.622 15.401 1.00 92.31 109 GLN A N 1
ATOM 859 C CA . GLN A 1 109 ? -7.222 -5.388 15.755 1.00 92.31 109 GLN A CA 1
ATOM 860 C C . GLN A 1 109 ? -7.987 -5.772 14.487 1.00 92.31 109 GLN A C 1
ATOM 862 O O . GLN A 1 109 ? -7.977 -5.028 13.505 1.00 92.31 109 GLN A O 1
ATOM 867 N N . HIS A 1 110 ? -8.665 -6.922 14.510 1.00 92.81 110 HIS A N 1
ATOM 868 C CA . HIS A 1 110 ? -9.497 -7.352 13.386 1.00 92.81 110 HIS A CA 1
ATOM 869 C C . HIS A 1 110 ? -10.624 -6.347 13.138 1.00 92.81 110 HIS A C 1
ATOM 871 O O . HIS A 1 110 ? -11.256 -5.861 14.078 1.00 92.81 110 HIS A O 1
ATOM 877 N N . SER A 1 111 ? -10.916 -6.085 11.864 1.00 92.88 111 SER A N 1
ATOM 878 C CA . SER A 1 111 ? -12.004 -5.195 11.462 1.00 92.88 111 SER A CA 1
ATOM 879 C C . SER A 1 111 ? -12.904 -5.896 10.443 1.00 92.88 111 SER A C 1
ATOM 881 O O . SER A 1 111 ? -12.583 -5.919 9.254 1.00 92.88 111 SER A O 1
ATOM 883 N N . PRO A 1 112 ? -14.055 -6.462 10.859 1.00 87.06 112 PRO A N 1
ATOM 884 C CA . PRO A 1 112 ? -14.953 -7.171 9.942 1.00 87.06 112 PRO A CA 1
ATOM 885 C C . PRO A 1 112 ? -15.548 -6.250 8.865 1.00 87.06 112 PRO A C 1
ATOM 887 O O . PRO A 1 112 ? -15.940 -6.714 7.796 1.00 87.06 112 PRO A O 1
ATOM 890 N N . ASN A 1 113 ? -15.569 -4.938 9.116 1.00 90.56 113 ASN A N 1
ATOM 891 C CA . ASN A 1 113 ? -16.073 -3.934 8.180 1.00 90.56 113 ASN A CA 1
ATOM 892 C C . ASN A 1 113 ? -15.221 -3.834 6.903 1.00 90.56 113 ASN A C 1
ATOM 894 O O . ASN A 1 113 ? -15.739 -3.446 5.858 1.00 90.56 113 ASN A O 1
ATOM 898 N N . LEU A 1 114 ? -13.945 -4.234 6.953 1.00 93.38 114 LEU A N 1
ATOM 899 C CA . LEU A 1 114 ? -13.048 -4.199 5.796 1.00 93.38 114 LEU A CA 1
ATOM 900 C C . LEU A 1 114 ? -13.491 -5.145 4.672 1.00 93.38 114 LEU A C 1
ATOM 902 O O . LEU A 1 114 ? -13.324 -4.821 3.497 1.00 93.38 114 LEU A O 1
ATOM 906 N N . VAL A 1 115 ? -14.151 -6.258 5.002 1.00 88.50 115 VAL A N 1
ATOM 907 C CA . VAL A 1 115 ? -14.680 -7.194 3.996 1.00 88.50 115 VAL A CA 1
ATOM 908 C C . VAL A 1 115 ? -15.761 -6.531 3.138 1.00 88.50 115 VAL A C 1
ATOM 910 O O . VAL A 1 115 ? -15.770 -6.683 1.918 1.00 88.50 115 VAL A O 1
ATOM 913 N N . ALA A 1 116 ? -16.636 -5.725 3.750 1.00 88.88 116 ALA A N 1
ATOM 914 C CA . ALA A 1 116 ? -17.649 -4.954 3.024 1.00 88.88 116 ALA A CA 1
ATOM 915 C C . ALA A 1 116 ? -17.030 -3.866 2.127 1.00 88.88 116 ALA A C 1
ATOM 917 O O . ALA A 1 116 ? -17.642 -3.445 1.148 1.00 88.88 116 ALA A O 1
ATOM 918 N N . MET A 1 117 ? -15.800 -3.451 2.437 1.00 91.25 117 MET A N 1
ATOM 919 C CA . MET A 1 117 ? -14.995 -2.514 1.655 1.00 91.25 117 MET A CA 1
ATOM 920 C C . MET A 1 117 ? -14.073 -3.226 0.655 1.00 91.25 117 MET A C 1
ATOM 922 O O . MET A 1 117 ? -13.152 -2.608 0.132 1.00 91.25 117 MET A O 1
ATOM 926 N N . ASN A 1 118 ? -14.327 -4.509 0.365 1.00 94.00 118 ASN A N 1
ATOM 927 C CA . ASN A 1 118 ? -13.601 -5.306 -0.626 1.00 94.00 118 ASN A CA 1
ATOM 928 C C . ASN A 1 118 ? -12.110 -5.522 -0.286 1.00 94.00 118 ASN A C 1
ATOM 930 O O . ASN A 1 118 ? -11.264 -5.682 -1.169 1.00 94.00 118 ASN A O 1
ATOM 934 N N . PHE A 1 119 ? -11.797 -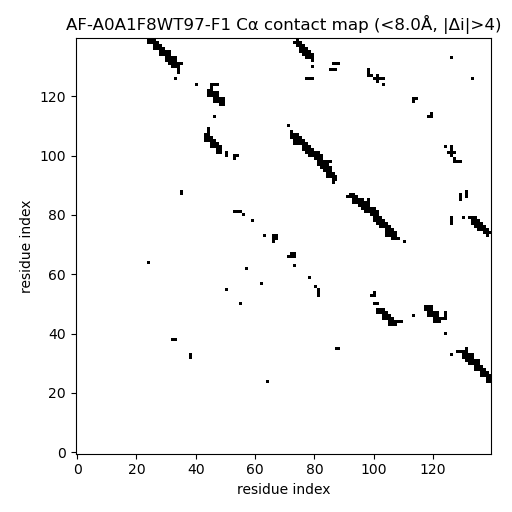5.553 1.008 1.00 96.12 119 PHE A N 1
ATOM 935 C CA . PHE A 1 119 ? -10.526 -6.047 1.518 1.00 96.12 119 PHE A CA 1
ATOM 936 C C . PHE A 1 119 ? -10.631 -7.514 1.941 1.00 96.12 119 PHE A C 1
ATOM 938 O O . PHE A 1 119 ? -11.683 -7.985 2.376 1.00 96.12 119 PHE A O 1
ATOM 945 N N . VAL A 1 120 ? -9.511 -8.224 1.854 1.00 96.19 120 VAL A N 1
ATOM 946 C CA . VAL A 1 120 ? -9.366 -9.629 2.238 1.00 96.19 120 VAL A CA 1
ATOM 947 C C . VAL A 1 120 ? -8.274 -9.733 3.293 1.00 96.19 120 VAL A C 1
ATOM 949 O O . VAL A 1 120 ? -7.227 -9.113 3.150 1.00 96.19 120 VAL A O 1
ATOM 952 N N . GLU A 1 121 ? -8.522 -10.478 4.369 1.00 95.88 121 GLU A N 1
ATOM 953 C CA . GLU A 1 121 ? -7.494 -10.724 5.384 1.00 95.88 121 GLU A CA 1
ATOM 954 C C . GLU A 1 121 ? -6.400 -11.642 4.819 1.00 95.88 121 GLU A C 1
ATOM 956 O O . GLU A 1 121 ? -6.704 -12.663 4.201 1.00 95.88 121 GLU A O 1
ATOM 961 N N . GLU A 1 122 ? -5.135 -11.292 5.037 1.00 94.56 122 GLU A N 1
ATOM 962 C CA . GLU A 1 122 ? -3.980 -11.997 4.481 1.00 94.56 122 GLU A CA 1
ATOM 963 C C . GLU A 1 122 ? -2.990 -12.335 5.600 1.00 94.56 122 GLU A C 1
ATOM 965 O O . GLU A 1 122 ? -2.618 -11.479 6.396 1.00 94.56 122 GLU A O 1
ATOM 970 N N . SER A 1 123 ? -2.512 -13.576 5.667 1.00 92.44 123 SER A N 1
ATOM 971 C CA . SER A 1 123 ? -1.485 -13.954 6.652 1.00 92.44 123 SER A CA 1
ATOM 972 C C . SER A 1 123 ? -0.069 -13.580 6.207 1.00 92.44 123 SER A C 1
ATOM 974 O O . SER A 1 123 ? 0.834 -13.468 7.035 1.00 92.44 123 SER A O 1
ATOM 976 N N . GLN A 1 124 ? 0.135 -13.411 4.899 1.00 91.50 124 GLN A N 1
ATOM 977 C CA . GLN A 1 124 ? 1.428 -13.133 4.277 1.00 91.50 124 GLN A CA 1
ATOM 978 C C . GLN A 1 124 ? 1.264 -12.058 3.192 1.00 91.50 124 GLN A C 1
ATOM 980 O O . GLN A 1 124 ? 1.163 -12.388 2.009 1.00 91.50 124 GLN A O 1
ATOM 985 N N . PRO A 1 125 ? 1.206 -10.770 3.573 1.00 94.12 125 PRO A N 1
ATOM 986 C CA . PRO A 1 125 ? 1.061 -9.676 2.616 1.00 94.12 125 PRO A CA 1
ATOM 987 C C . PRO A 1 125 ? 2.217 -9.641 1.610 1.00 94.12 125 PRO A C 1
ATOM 989 O O . PRO A 1 125 ? 3.384 -9.814 1.965 1.00 94.12 125 PRO A O 1
ATOM 992 N N . VAL A 1 126 ? 1.898 -9.363 0.343 1.00 91.25 126 VAL A N 1
ATOM 993 C CA . VAL A 1 126 ? 2.882 -9.190 -0.734 1.00 91.25 126 VAL A CA 1
ATOM 994 C C . VAL A 1 126 ? 2.505 -8.020 -1.641 1.00 91.25 126 VAL A C 1
ATOM 996 O O . VAL A 1 126 ? 1.364 -7.879 -2.069 1.00 91.25 126 VAL A O 1
ATOM 999 N N . THR A 1 127 ? 3.484 -7.188 -1.998 1.00 89.00 127 THR A N 1
ATOM 1000 C CA . THR A 1 127 ? 3.322 -6.079 -2.963 1.00 89.00 127 THR A CA 1
ATOM 1001 C C . THR A 1 127 ? 3.653 -6.493 -4.406 1.00 89.00 127 THR A C 1
ATOM 1003 O O . THR A 1 127 ? 3.565 -5.688 -5.341 1.00 89.00 127 THR A O 1
ATOM 1006 N N . GLY A 1 128 ? 4.017 -7.763 -4.613 1.00 84.06 128 GLY A N 1
ATOM 1007 C CA . GLY A 1 128 ? 4.325 -8.371 -5.909 1.00 84.06 128 GLY A CA 1
ATOM 1008 C C . GLY A 1 128 ? 5.795 -8.267 -6.337 1.00 84.06 128 GLY A C 1
ATOM 1009 O O . GLY A 1 128 ? 6.617 -7.629 -5.694 1.00 84.06 128 GLY A O 1
ATOM 1010 N N . TRP A 1 129 ? 6.117 -8.891 -7.473 1.00 75.25 129 TRP A N 1
ATOM 1011 C CA . TRP A 1 129 ? 7.494 -9.183 -7.911 1.00 75.25 129 TRP A CA 1
ATOM 1012 C C . TRP A 1 129 ? 8.279 -7.983 -8.456 1.00 75.25 129 TRP A C 1
ATOM 1014 O O . TRP A 1 129 ? 9.493 -8.046 -8.576 1.00 75.25 129 TRP A O 1
ATOM 1024 N N . CYS A 1 130 ? 7.593 -6.893 -8.801 1.00 82.69 130 CYS A N 1
ATOM 1025 C CA . CYS A 1 130 ? 8.218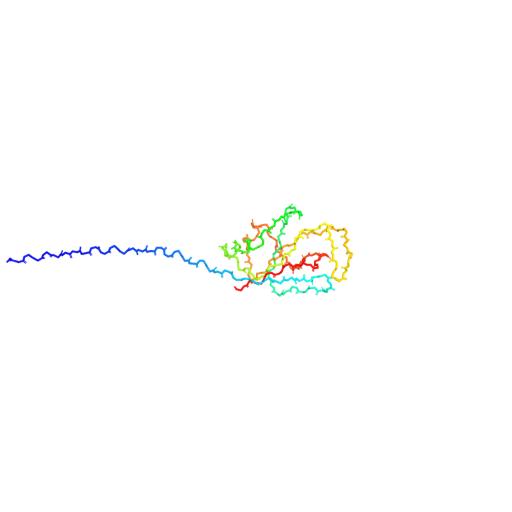 -5.634 -9.204 1.00 82.69 130 CYS A CA 1
ATOM 1026 C C . CYS A 1 130 ? 7.740 -4.522 -8.268 1.00 82.69 130 CYS A C 1
ATOM 1028 O O . CYS A 1 130 ? 6.929 -3.670 -8.633 1.00 82.69 130 CYS A O 1
ATOM 1030 N N . ALA A 1 131 ? 8.141 -4.614 -7.006 1.00 78.50 131 ALA A N 1
ATOM 1031 C CA . ALA A 1 131 ? 7.758 -3.689 -5.945 1.00 78.50 131 ALA A CA 1
ATOM 1032 C C . ALA A 1 131 ? 8.944 -2.811 -5.516 1.00 78.50 131 ALA A C 1
ATOM 1034 O O . ALA A 1 131 ? 9.239 -2.675 -4.338 1.00 78.50 131 ALA A O 1
ATOM 1035 N N . TYR A 1 132 ? 9.634 -2.219 -6.491 1.00 83.44 132 TYR A N 1
ATOM 1036 C CA . TYR A 1 132 ? 10.794 -1.349 -6.257 1.00 83.44 132 TYR A CA 1
ATOM 1037 C C . TYR A 1 132 ? 10.438 0.061 -5.774 1.00 83.44 132 TYR A C 1
ATOM 1039 O O . TYR A 1 132 ? 11.298 0.809 -5.324 1.00 83.44 132 TYR A O 1
ATOM 1047 N N . THR A 1 133 ? 9.180 0.461 -5.939 1.00 88.25 133 THR A N 1
ATOM 1048 C CA . THR A 1 133 ? 8.668 1.758 -5.498 1.00 88.25 133 THR A CA 1
ATOM 1049 C C . THR A 1 133 ? 7.302 1.518 -4.885 1.00 88.25 133 THR A C 1
ATOM 1051 O O . THR A 1 133 ? 6.292 1.467 -5.588 1.00 88.25 133 THR A O 1
ATOM 1054 N N . VAL A 1 134 ? 7.295 1.291 -3.577 1.00 93.31 134 VAL A N 1
ATOM 1055 C CA . VAL A 1 134 ? 6.091 1.127 -2.763 1.00 93.31 134 VAL A CA 1
ATOM 1056 C C . VAL A 1 134 ? 5.967 2.353 -1.872 1.00 93.31 134 VAL A C 1
ATOM 1058 O O . VAL A 1 134 ? 6.903 2.699 -1.159 1.00 93.31 134 VAL A O 1
ATOM 1061 N N . SER A 1 135 ? 4.822 3.024 -1.924 1.00 95.81 135 SER A N 1
ATOM 1062 C CA . SER A 1 135 ? 4.484 4.080 -0.976 1.00 95.81 135 SER A CA 1
ATOM 1063 C C . SER A 1 135 ? 4.068 3.443 0.341 1.00 95.81 135 SER A C 1
ATOM 1065 O O . SER A 1 135 ? 3.136 2.643 0.348 1.00 95.81 135 SER A O 1
ATOM 1067 N N . HIS A 1 136 ? 4.719 3.802 1.438 1.00 97.44 136 HIS A N 1
ATOM 1068 C CA . HIS A 1 136 ? 4.389 3.336 2.776 1.00 97.44 136 HIS A CA 1
ATOM 1069 C C . HIS A 1 136 ? 3.979 4.526 3.648 1.00 97.44 136 HIS A C 1
ATOM 1071 O O . HIS A 1 136 ? 4.760 5.445 3.884 1.00 97.44 136 HIS A O 1
ATOM 1077 N N . TYR A 1 137 ? 2.724 4.526 4.082 1.00 97.56 137 TYR A N 1
ATOM 1078 C CA . TYR A 1 137 ? 2.144 5.536 4.955 1.00 97.56 137 TYR A CA 1
ATOM 1079 C C . TYR A 1 137 ? 2.122 5.001 6.385 1.00 97.56 137 TYR A C 1
ATOM 1081 O O . TYR A 1 137 ? 1.449 4.005 6.641 1.00 97.56 137 TYR A O 1
ATOM 1089 N N . HIS A 1 138 ? 2.817 5.684 7.290 1.00 96.81 138 HIS A N 1
ATOM 1090 C CA . HIS A 1 138 ? 2.854 5.397 8.727 1.00 96.81 138 HIS A CA 1
ATOM 1091 C C . HIS A 1 138 ? 1.868 6.324 9.431 1.00 96.81 138 HIS A C 1
ATOM 1093 O O . HIS A 1 138 ? 2.067 7.541 9.389 1.00 96.81 138 HIS A O 1
ATOM 1099 N N . ILE A 1 139 ? 0.818 5.787 10.051 1.00 93.75 139 ILE A N 1
ATOM 1100 C CA . ILE A 1 139 ? -0.231 6.562 10.727 1.00 93.75 139 ILE A CA 1
ATOM 1101 C C . ILE A 1 139 ? 0.093 6.673 12.222 1.00 93.75 139 ILE A C 1
ATOM 1103 O O . ILE A 1 139 ? 0.321 5.663 12.895 1.00 93.75 139 ILE A O 1
ATOM 1107 N N . THR A 1 140 ? 0.084 7.903 12.746 1.00 83.44 140 THR A N 1
ATOM 1108 C CA . THR A 1 140 ? 0.383 8.224 14.156 1.00 83.44 140 THR A CA 1
ATOM 1109 C C . THR A 1 140 ? -0.840 8.705 14.912 1.00 83.44 140 THR A C 1
ATOM 1111 O O . THR A 1 140 ? -1.522 9.608 14.374 1.00 83.44 140 THR A O 1
#

Sequence (140 aa):
MKTLIAFVLFTTAFVCDEKPTSPTVHFTLTIEDHSSTPYQFPEGIYYTFNFPRLDTTIDIENTILELIASGIPVRDVWYKRYSGSCHPPGSVVVLPAVVPPALILRLEQHSPNLVAMNFVEESQPVTGWCAYTVSHYHIT

Radius of gyration: 24.77 Å; Cα contacts (8 Å, |Δi|>4): 223; chains: 1; bounding box: 70×60×71 Å

Solvent-accessible surface area (backbone atoms only — not comparable to full-atom values): 8819 Å² total; per-residue (Å²): 142,81,88,79,86,81,83,82,81,83,79,79,78,79,76,74,81,73,70,75,75,71,80,80,83,45,69,49,81,47,80,40,58,50,51,90,47,93,64,76,79,79,92,72,49,36,33,38,52,64,70,94,45,62,82,64,83,75,64,61,69,62,50,52,52,51,39,45,74,71,72,43,71,62,40,35,36,42,37,30,73,51,35,70,53,38,63,56,85,94,54,93,60,74,42,85,34,88,34,63,48,30,41,36,39,30,20,90,64,92,60,79,67,42,49,83,71,46,31,42,82,41,96,74,83,76,62,57,90,74,17,52,67,27,43,35,37,44,48,104

Mean predicted aligned error: 9.86 Å

pLDDT: mean 84.4, std 15.93, range [38.41, 98.0]

Nearest PDB structures (foldseek):
  6gb2-assembly1_Bk  TM=4.059E-01  e=3.704E+00  Sus scrofa
  4v1a-assembly1_k  TM=3.550E-01  e=3.704E+00  Sus scrofa
  9bcx-assembly1_8  TM=2.118E-01  e=3.140E+00  Saccharomyces cerevisiae

Foldseek 3Di:
DDDDDDDDDDDPPPPPPPPPPDPPWDKDKDWAFCAVDPDDDDDFWKKKADDPDQQDDDPVVVVVVVCVVVVFAWFKKKWDHWDQWADDPPDPDIHGDGQGIIIMTGGRDDDPVVVVVRIDIDPDDDSDNRRGTIMMMGID